Protein AF-A0A956R7W5-F1 (afdb_monomer)

Mean predicted aligned error: 13.99 Å

Solvent-accessible surface area (backbone atoms only — not comparable to full-atom values): 7399 Å² total; per-residue (Å²): 139,85,86,85,89,78,85,78,91,81,88,84,81,87,83,86,77,79,76,65,81,81,73,84,74,92,79,77,84,71,87,72,91,82,70,100,64,56,77,63,37,57,47,27,41,54,50,22,55,54,37,28,77,74,74,41,77,96,36,90,81,32,49,75,27,45,59,42,28,57,25,38,78,68,73,64,56,68,92,43,64,65,47,33,46,45,50,30,53,53,39,29,70,70,69,32,88,83,37,73,85,37,49,61,35,45,55,59,30,50,57,60,77,77,110

Radius of gyration: 22.81 Å; Cα contacts (8 Å, |Δi|>4): 78; chains: 1; bounding box: 60×49×51 Å

Sequence (115 aa):
MTVKLLGRVLSVFFVTAALGPMVGGCDLFEDDDDGGGSPFCMTAEQLDDACEAVHGEDVPTCDPFDAIDEACEAGSEKDDCASRAQLVTDCEAVFGAEASECNDARALSSVCAGG

Nearest PDB structures (foldseek):
  1z2g-assembly1_A  TM=6.117E-01  e=4.780E+00  Saccharomyces cerevisiae

Secondary structure (DSSP, 8-state):
----------------------------------S---HHHHHHHHHHHHHHHHH-TT-TTTHHHHHHHHHHHTT----SHHHHHHHHHHHHHHT-TT-STTHHHHHHHHGGG--

Foldseek 3Di:
DDDDDDDDDDDDDDDPPPPDPPDDCPPPPPPPPPDDFDLLLVLLVLLLVVLCVPPNPPDPLSVLSVVQNVCRVVVNHDLDLVNLVVLLVSSCVRQNNPDPSSPSSVVSNVVVVVD

pLDDT: mean 78.65, std 20.72, range [41.75, 97.38]

Structure (mmCIF, N/CA/C/O backbone):
data_AF-A0A956R7W5-F1
#
_entry.id   AF-A0A956R7W5-F1
#
loop_
_atom_site.group_PDB
_atom_site.id
_atom_site.type_symbol
_atom_site.label_atom_id
_atom_site.label_alt_id
_atom_site.label_comp_id
_atom_site.label_asym_id
_atom_site.label_entity_id
_atom_site.label_seq_id
_atom_site.pdbx_PDB_ins_code
_atom_site.Cartn_x
_atom_site.Cartn_y
_atom_site.Cartn_z
_atom_site.occupancy
_atom_site.B_iso_or_equiv
_atom_site.auth_seq_id
_atom_site.auth_comp_id
_atom_site.auth_asym_id
_atom_site.auth_atom_id
_atom_site.pdbx_PDB_model_num
ATOM 1 N N . MET A 1 1 ? -46.281 -29.773 31.316 1.00 41.75 1 MET A N 1
ATOM 2 C CA . MET A 1 1 ? -46.827 -30.064 29.975 1.00 41.75 1 MET A CA 1
ATOM 3 C C . MET A 1 1 ? -45.643 -30.196 29.035 1.00 41.75 1 MET A C 1
ATOM 5 O O . MET A 1 1 ? -44.955 -29.215 28.806 1.00 41.75 1 MET A O 1
ATOM 9 N N . THR A 1 2 ? -45.327 -31.417 28.619 1.00 42.25 2 THR A N 1
ATOM 10 C CA . THR A 1 2 ? -44.101 -31.768 27.888 1.00 42.25 2 THR A CA 1
ATOM 11 C C . THR A 1 2 ? -44.510 -32.195 26.487 1.00 42.25 2 THR A C 1
ATOM 13 O O . THR A 1 2 ? -45.101 -33.262 26.327 1.00 42.25 2 THR A O 1
ATOM 16 N N . VAL A 1 3 ? -44.248 -31.362 25.479 1.00 43.59 3 VAL A N 1
ATOM 17 C CA . VAL A 1 3 ? -44.540 -31.715 24.085 1.00 43.59 3 VAL A CA 1
ATOM 18 C C . VAL A 1 3 ? -43.273 -32.276 23.452 1.00 43.59 3 VAL A C 1
ATOM 20 O O . VAL A 1 3 ? -42.233 -31.627 23.395 1.00 43.59 3 VAL A O 1
ATOM 23 N N . LYS A 1 4 ? -43.383 -33.535 23.035 1.00 47.03 4 LYS A N 1
ATOM 24 C CA . LYS A 1 4 ? -42.344 -34.384 22.459 1.00 47.03 4 LYS A CA 1
ATOM 25 C C . LYS A 1 4 ? -42.640 -34.471 20.960 1.00 47.03 4 LYS A C 1
ATOM 27 O O . LYS A 1 4 ? -43.582 -35.153 20.576 1.00 47.03 4 LYS A O 1
ATOM 32 N N . LEU A 1 5 ? -41.882 -33.760 20.128 1.00 49.62 5 LEU A N 1
ATOM 33 C CA . LEU A 1 5 ? -41.991 -33.815 18.665 1.00 49.62 5 LEU A CA 1
ATOM 34 C C . LEU A 1 5 ? -40.681 -34.372 18.106 1.00 49.62 5 LEU A C 1
ATOM 36 O O . LEU A 1 5 ? -39.736 -33.644 17.826 1.00 49.62 5 LEU A O 1
ATOM 40 N N . LEU A 1 6 ? -40.627 -35.703 18.014 1.00 53.19 6 LEU A N 1
ATOM 41 C CA . LEU A 1 6 ? -39.626 -36.428 17.239 1.00 53.19 6 LEU A CA 1
ATOM 42 C C . LEU A 1 6 ? -40.232 -36.847 15.900 1.00 53.19 6 LEU A C 1
ATOM 44 O O . LEU A 1 6 ? -41.229 -37.563 15.878 1.00 53.19 6 LEU A O 1
ATOM 48 N N . GLY A 1 7 ? -39.507 -36.520 14.830 1.00 43.50 7 GLY A N 1
ATOM 49 C CA . GLY A 1 7 ? -39.543 -37.217 13.546 1.00 43.50 7 GLY A CA 1
ATOM 50 C C . GLY A 1 7 ? -40.690 -36.806 12.619 1.00 43.50 7 GLY A C 1
ATOM 51 O O . GLY A 1 7 ? -41.787 -36.502 13.053 1.00 43.50 7 GLY A O 1
ATOM 52 N N . ARG A 1 8 ? -40.528 -36.816 11.303 1.00 49.41 8 ARG A N 1
ATOM 53 C CA . ARG A 1 8 ? -39.395 -37.205 10.465 1.00 49.41 8 ARG A CA 1
ATOM 54 C C . ARG A 1 8 ? -39.773 -36.723 9.059 1.00 49.41 8 ARG A C 1
ATOM 56 O O . ARG A 1 8 ? -40.866 -37.031 8.609 1.00 49.41 8 ARG A O 1
ATOM 63 N N . VAL A 1 9 ? -38.880 -35.955 8.435 1.00 56.25 9 VAL A N 1
ATOM 64 C CA . VAL A 1 9 ? -38.479 -36.023 7.017 1.00 56.25 9 VAL A CA 1
ATOM 65 C C . VAL A 1 9 ? -39.580 -36.384 6.007 1.00 56.25 9 VAL A C 1
ATOM 67 O O . VAL A 1 9 ? -39.971 -37.543 5.948 1.00 56.25 9 VAL A O 1
ATOM 70 N N . LEU A 1 10 ? -39.928 -35.460 5.101 1.00 50.34 10 LEU A N 1
ATOM 71 C CA . LEU A 1 10 ? -39.847 -35.747 3.661 1.00 50.34 10 LEU A CA 1
ATOM 72 C C . LEU A 1 10 ? -39.927 -34.476 2.791 1.00 50.34 10 LEU A C 1
ATOM 74 O O . LEU A 1 10 ? -40.915 -33.753 2.804 1.00 50.34 10 LEU A O 1
ATOM 78 N N . SER A 1 11 ? -38.841 -34.271 2.045 1.00 54.53 11 SER A N 1
ATOM 79 C CA . SER A 1 11 ? -38.711 -33.726 0.690 1.00 54.53 11 SER A CA 1
ATOM 80 C C . SER A 1 11 ? -39.764 -32.756 0.149 1.00 54.53 11 SER A C 1
ATOM 82 O O . SER A 1 11 ? -40.834 -33.169 -0.295 1.00 54.53 11 SER A O 1
ATOM 84 N N . VAL A 1 12 ? -39.344 -31.502 -0.038 1.00 57.34 12 VAL A N 1
ATOM 85 C CA . VAL A 1 12 ? -39.816 -30.680 -1.158 1.00 57.34 12 VAL A CA 1
ATOM 86 C C . VAL A 1 12 ? -38.620 -30.309 -2.030 1.00 57.34 12 VAL A C 1
ATOM 88 O O . VAL A 1 12 ? -37.538 -29.980 -1.551 1.00 57.34 12 VAL A O 1
ATOM 91 N N . PHE A 1 13 ? -38.850 -30.491 -3.321 1.00 47.44 13 PHE A N 1
ATOM 92 C CA . PHE A 1 13 ? -37.933 -30.447 -4.440 1.00 47.44 13 PHE A CA 1
ATOM 93 C C . PHE A 1 13 ? -37.440 -29.027 -4.765 1.00 47.44 13 PHE A C 1
ATOM 95 O O . PHE A 1 13 ? -38.187 -28.065 -4.636 1.00 47.44 13 PHE A O 1
ATOM 102 N N . PHE A 1 14 ? -36.204 -28.973 -5.273 1.00 50.50 14 PHE A N 1
ATOM 103 C CA . PHE A 1 14 ? -35.705 -28.095 -6.341 1.00 50.50 14 PHE A CA 1
ATOM 104 C C . PHE A 1 14 ? -36.167 -26.629 -6.369 1.00 50.50 14 PHE A C 1
ATOM 106 O O . PHE A 1 14 ? -37.209 -26.317 -6.933 1.00 50.50 14 PHE A O 1
ATOM 113 N N . VAL A 1 15 ? -35.248 -25.727 -6.011 1.00 49.47 15 VAL A N 1
ATOM 114 C CA . VAL A 1 15 ? -34.885 -24.617 -6.906 1.00 49.47 15 VAL A CA 1
ATOM 115 C C . VAL A 1 15 ? -33.364 -24.496 -6.900 1.00 49.47 15 VAL A C 1
ATOM 117 O O . VAL A 1 15 ? -32.755 -23.965 -5.977 1.00 49.47 15 VAL A O 1
ATOM 120 N N . THR A 1 16 ? -32.742 -25.031 -7.944 1.00 58.31 16 THR A N 1
ATOM 121 C CA . THR A 1 16 ? -31.400 -24.651 -8.377 1.00 58.31 16 THR A CA 1
ATOM 122 C C . THR A 1 16 ? -31.433 -23.180 -8.785 1.00 58.31 16 THR A C 1
ATOM 124 O O . THR A 1 16 ? -31.714 -22.862 -9.938 1.00 58.31 16 THR A O 1
ATOM 127 N N . ALA A 1 17 ? -31.169 -22.276 -7.844 1.00 50.91 17 ALA A N 1
ATOM 128 C CA . ALA A 1 17 ? -30.741 -20.925 -8.170 1.00 50.91 17 ALA A CA 1
ATOM 129 C C . ALA A 1 17 ? -29.224 -20.971 -8.374 1.00 50.91 17 ALA A C 1
A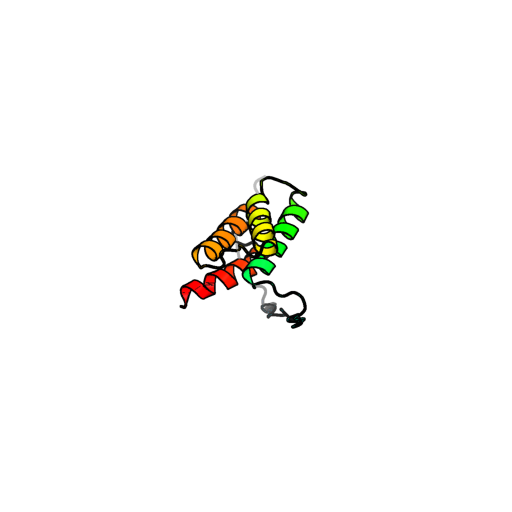TOM 131 O O . ALA A 1 17 ? -28.437 -20.720 -7.466 1.00 50.91 17 ALA A O 1
ATOM 132 N N . ALA A 1 18 ? -28.831 -21.374 -9.581 1.00 53.44 18 ALA A N 1
ATOM 133 C CA . ALA A 1 18 ? -27.518 -21.073 -10.118 1.00 53.44 18 ALA A CA 1
ATOM 134 C C . ALA A 1 18 ? -27.436 -19.552 -10.335 1.00 53.44 18 ALA A C 1
ATOM 136 O O . ALA A 1 18 ? -27.759 -19.046 -11.404 1.00 53.44 18 ALA A O 1
ATOM 137 N N . LEU A 1 19 ? -27.058 -18.832 -9.285 1.00 55.72 19 LEU A N 1
ATOM 138 C CA . LEU A 1 19 ? -26.318 -17.579 -9.393 1.00 55.72 19 LEU A CA 1
ATOM 139 C C . LEU A 1 19 ? -24.854 -18.038 -9.303 1.00 55.72 19 LEU A C 1
ATOM 141 O O . LEU A 1 19 ? -24.329 -18.247 -8.220 1.00 55.72 19 LEU A O 1
ATOM 145 N N . GLY A 1 20 ? -24.263 -18.560 -10.378 1.00 47.12 20 GLY A N 1
ATOM 146 C CA . GLY A 1 20 ? -23.693 -17.698 -11.401 1.00 47.12 20 GLY A CA 1
ATOM 147 C C . GLY A 1 20 ? -22.558 -16.904 -10.752 1.00 47.12 20 GLY A C 1
ATOM 148 O O . GLY A 1 20 ? -22.869 -15.880 -10.148 1.00 47.12 20 GLY A O 1
ATOM 149 N N . PRO A 1 21 ? -21.288 -17.366 -10.790 1.00 50.00 21 PRO A N 1
ATOM 150 C CA . PRO A 1 21 ? -20.183 -16.506 -10.397 1.00 50.00 21 PRO A CA 1
ATOM 151 C C . PRO A 1 21 ? -20.275 -15.268 -11.284 1.00 50.00 21 PRO A C 1
ATOM 153 O O . PRO A 1 21 ? -20.282 -15.388 -12.510 1.00 50.00 21 PRO A O 1
ATOM 156 N N . MET A 1 22 ? -20.449 -14.103 -10.664 1.00 48.78 22 MET A N 1
ATOM 157 C CA . MET A 1 22 ? -20.320 -12.823 -11.343 1.00 48.78 22 MET A CA 1
ATOM 158 C C . MET A 1 22 ? -18.875 -12.761 -11.842 1.00 48.78 22 MET A C 1
ATOM 160 O O . MET A 1 22 ? -17.955 -12.439 -11.099 1.00 48.78 22 MET A O 1
ATOM 164 N N . VAL A 1 23 ? -18.692 -13.189 -13.090 1.00 51.88 23 VAL A N 1
ATOM 165 C CA . VAL A 1 23 ? -17.540 -12.889 -13.933 1.00 51.88 23 VAL A CA 1
ATOM 166 C C . VAL A 1 23 ? -17.425 -11.366 -13.899 1.00 51.88 23 VAL A C 1
ATOM 168 O O . VAL A 1 23 ? -18.393 -10.667 -14.180 1.00 51.88 23 VAL A O 1
ATOM 171 N N . GLY A 1 24 ? -16.339 -10.842 -13.342 1.00 53.47 24 GLY A N 1
ATOM 172 C CA . GLY A 1 24 ? -15.226 -10.455 -14.198 1.00 53.47 24 GLY A CA 1
ATOM 173 C C . GLY A 1 24 ? -15.669 -9.302 -15.090 1.00 53.47 24 GLY A C 1
ATOM 174 O O . GLY A 1 24 ? -15.979 -9.505 -16.258 1.00 53.47 24 GLY A O 1
ATOM 175 N N . GLY A 1 25 ? -15.753 -8.123 -14.485 1.00 45.81 25 GLY A N 1
ATOM 176 C CA . GLY A 1 25 ? -16.026 -6.854 -15.145 1.00 45.81 25 GLY A CA 1
ATOM 177 C C . GLY A 1 25 ? -15.085 -5.793 -14.592 1.00 45.81 25 GLY A C 1
ATOM 178 O O . GLY A 1 25 ? -15.536 -4.732 -14.183 1.00 45.81 25 GLY A O 1
ATOM 179 N N . CYS A 1 26 ? -13.793 -6.125 -14.516 1.00 53.31 26 CYS A N 1
ATOM 180 C CA . CYS A 1 26 ? -12.719 -5.140 -14.491 1.00 53.31 26 CYS A CA 1
ATOM 181 C C . CYS A 1 26 ? -12.686 -4.511 -15.893 1.00 53.31 26 CYS A C 1
ATOM 183 O O . CYS A 1 26 ? -11.886 -4.899 -16.737 1.00 53.31 26 CYS A O 1
ATOM 185 N N . ASP A 1 27 ? -13.663 -3.657 -16.180 1.00 54.47 27 ASP A N 1
ATOM 186 C CA . ASP A 1 27 ? -13.757 -2.890 -17.418 1.00 54.47 27 ASP A CA 1
ATOM 187 C C . ASP A 1 27 ? -13.588 -1.424 -17.029 1.00 54.47 27 ASP A C 1
ATOM 189 O O . ASP A 1 27 ? -14.554 -0.724 -16.741 1.00 54.47 27 ASP A O 1
ATOM 193 N N . LEU A 1 28 ? -12.317 -1.057 -16.859 1.00 46.09 28 LEU A N 1
ATOM 194 C CA . LEU A 1 28 ? -11.740 0.278 -17.020 1.00 46.09 28 LEU A CA 1
ATOM 195 C C . LEU A 1 28 ? -10.210 0.126 -16.937 1.00 46.09 28 LEU A C 1
ATOM 197 O O . LEU A 1 28 ? -9.549 0.648 -16.050 1.00 46.09 28 LEU A O 1
ATOM 201 N N . PHE A 1 29 ? -9.637 -0.637 -17.875 1.00 51.59 29 PHE A N 1
ATOM 202 C CA . PHE A 1 29 ? -8.302 -0.291 -18.366 1.00 51.59 29 PHE A CA 1
ATOM 203 C C . PHE A 1 29 ? -8.526 0.806 -19.405 1.00 51.59 29 PHE A C 1
ATOM 205 O O . PHE A 1 29 ? -8.571 0.551 -20.607 1.00 51.59 29 PHE A O 1
ATOM 212 N N . GLU A 1 30 ? -8.804 2.011 -18.917 1.00 45.09 30 GLU A N 1
ATOM 213 C CA . GLU A 1 30 ? -8.574 3.206 -19.711 1.00 45.09 30 GLU A CA 1
ATOM 214 C C . GLU A 1 30 ? -7.060 3.422 -19.616 1.00 45.09 30 GLU A C 1
ATOM 216 O O . GLU A 1 30 ? -6.542 3.844 -18.584 1.00 45.09 30 GLU A O 1
ATOM 221 N N . ASP A 1 31 ? -6.339 2.967 -20.646 1.00 49.66 31 ASP A N 1
ATOM 222 C CA . ASP A 1 31 ? -4.954 3.353 -20.926 1.00 49.66 31 ASP A CA 1
ATOM 223 C C . ASP A 1 31 ? -4.924 4.878 -21.182 1.00 49.66 31 ASP A C 1
ATOM 225 O O . ASP A 1 31 ? -4.796 5.329 -22.321 1.00 49.66 31 ASP A O 1
ATOM 229 N N . ASP A 1 32 ? -5.090 5.678 -20.128 1.00 43.00 32 ASP A N 1
ATOM 230 C CA . ASP A 1 32 ? -4.733 7.098 -20.099 1.00 43.00 32 ASP A CA 1
ATOM 231 C C . ASP A 1 32 ? -3.314 7.198 -19.518 1.00 43.00 32 ASP A C 1
ATOM 233 O O . ASP A 1 32 ? -3.070 7.439 -18.335 1.00 43.00 32 ASP A O 1
ATOM 237 N N . ASP A 1 33 ? -2.353 6.923 -20.400 1.00 57.25 33 ASP A N 1
ATOM 238 C CA . ASP A 1 33 ? -0.936 7.251 -20.254 1.00 57.25 33 ASP A CA 1
ATOM 239 C C . ASP A 1 33 ? -0.796 8.786 -20.247 1.00 57.25 33 ASP A C 1
ATOM 241 O O . ASP A 1 33 ? -0.543 9.394 -21.280 1.00 57.25 33 ASP A O 1
ATOM 245 N N . ASP A 1 34 ? -1.030 9.426 -19.095 1.00 46.31 34 ASP A N 1
ATOM 246 C CA . ASP A 1 34 ? -0.746 10.859 -18.878 1.00 46.31 34 ASP A CA 1
ATOM 247 C C . ASP A 1 34 ? -0.375 11.182 -17.404 1.00 46.31 34 ASP A C 1
ATOM 249 O O . ASP A 1 34 ? -0.591 12.283 -16.894 1.00 46.31 34 ASP A O 1
ATOM 253 N N . GLY A 1 35 ? 0.264 10.227 -16.715 1.00 45.81 35 GLY A N 1
ATOM 254 C CA . GLY A 1 35 ? 0.880 10.406 -15.393 1.00 45.81 35 GLY A CA 1
ATOM 255 C C . GLY A 1 35 ? 1.856 9.269 -15.087 1.00 45.81 35 GLY A C 1
ATOM 256 O O . GLY A 1 35 ? 1.467 8.256 -14.525 1.00 45.81 35 GLY A O 1
ATOM 257 N N . GLY A 1 36 ? 3.111 9.389 -15.533 1.00 48.72 36 GLY A N 1
ATOM 258 C CA . GLY A 1 36 ? 4.114 8.311 -15.558 1.00 48.72 36 GLY A CA 1
ATOM 259 C C . GLY A 1 36 ? 4.606 7.799 -14.196 1.00 48.72 36 GLY A C 1
ATOM 260 O O . GLY A 1 36 ? 5.783 7.965 -13.881 1.00 48.72 36 GLY A O 1
ATOM 261 N N . GLY A 1 37 ? 3.733 7.159 -13.417 1.00 66.56 37 GLY A N 1
ATOM 262 C CA . GLY A 1 37 ? 4.063 6.414 -12.200 1.00 66.56 37 GLY A CA 1
ATOM 263 C C . GLY A 1 37 ? 4.208 4.912 -12.462 1.00 66.56 37 GLY A C 1
ATOM 264 O O . GLY A 1 37 ? 3.574 4.356 -13.359 1.00 66.56 37 GLY A O 1
ATOM 265 N N . SER A 1 38 ? 5.061 4.226 -11.694 1.00 88.00 38 SER A N 1
ATOM 266 C CA . SER A 1 38 ? 5.132 2.759 -11.750 1.00 88.00 38 SER A CA 1
ATOM 267 C C . SER A 1 38 ? 3.819 2.136 -11.232 1.00 88.00 38 SER A C 1
ATOM 269 O O . SER A 1 38 ? 3.174 2.7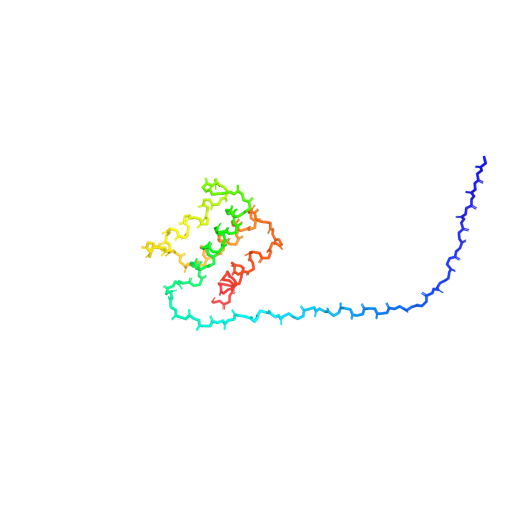26 -10.362 1.00 88.00 38 SER A O 1
ATOM 271 N N . PRO A 1 39 ? 3.422 0.926 -11.679 1.00 90.69 39 PRO A N 1
ATOM 272 C CA . PRO A 1 39 ? 2.238 0.241 -11.144 1.00 90.69 39 PRO A CA 1
ATOM 273 C C . PRO A 1 39 ? 2.277 0.059 -9.620 1.00 90.69 39 PRO A C 1
ATOM 275 O O . PRO A 1 39 ? 1.238 0.024 -8.965 1.00 90.69 39 PRO A O 1
ATOM 278 N N . PHE A 1 40 ? 3.485 -0.048 -9.057 1.00 91.50 40 PHE A N 1
ATOM 279 C CA . PHE A 1 40 ? 3.716 -0.082 -7.618 1.00 91.50 40 PHE A CA 1
ATOM 280 C C . PHE A 1 40 ? 3.314 1.231 -6.945 1.00 91.50 40 PHE A C 1
ATOM 282 O O . PHE A 1 40 ? 2.568 1.191 -5.972 1.00 91.50 40 PHE A O 1
ATOM 289 N N . CYS A 1 41 ? 3.733 2.367 -7.502 1.00 93.56 41 CYS A N 1
ATOM 290 C CA . CYS A 1 41 ? 3.385 3.688 -6.988 1.00 93.56 41 CYS A CA 1
ATOM 291 C C . CYS A 1 41 ? 1.886 3.959 -7.039 1.00 93.56 41 CYS A C 1
ATOM 293 O O . CYS A 1 41 ? 1.301 4.294 -6.021 1.00 93.56 41 CYS A O 1
ATOM 295 N N . MET A 1 42 ? 1.246 3.681 -8.177 1.00 93.31 42 MET A N 1
ATOM 296 C CA . MET A 1 42 ? -0.206 3.847 -8.312 1.00 93.31 42 MET A CA 1
ATOM 297 C C . MET A 1 42 ? -0.990 2.997 -7.304 1.00 93.31 42 MET A C 1
ATOM 299 O O . MET A 1 42 ? -2.041 3.405 -6.827 1.00 93.31 42 MET A O 1
ATOM 303 N N . THR A 1 43 ? -0.498 1.796 -6.988 1.00 94.69 43 THR A N 1
ATOM 304 C CA . THR A 1 43 ? -1.150 0.931 -5.994 1.00 94.69 43 THR A CA 1
ATOM 305 C C . THR A 1 43 ? -0.924 1.441 -4.573 1.00 94.69 43 THR A C 1
ATOM 307 O O . THR A 1 43 ? -1.811 1.306 -3.739 1.00 94.69 43 THR A O 1
ATOM 310 N N . ALA A 1 44 ? 0.253 1.996 -4.279 1.00 93.88 44 ALA A N 1
ATOM 311 C CA . ALA A 1 44 ? 0.548 2.567 -2.971 1.00 93.88 44 ALA A CA 1
ATOM 312 C C . ALA A 1 44 ? -0.298 3.818 -2.694 1.00 93.88 44 ALA A C 1
ATOM 314 O O . ALA A 1 44 ? -0.946 3.851 -1.655 1.00 93.88 44 ALA A O 1
ATOM 315 N N . GLU A 1 45 ? -0.378 4.746 -3.653 1.00 95.12 45 GLU A N 1
ATOM 316 C CA . GLU A 1 45 ? -1.245 5.938 -3.613 1.00 95.12 45 GLU A CA 1
ATOM 317 C C . GLU A 1 45 ? -2.707 5.546 -3.339 1.00 95.12 45 GLU A C 1
ATOM 319 O O . GLU A 1 45 ? -3.330 6.008 -2.390 1.00 95.12 45 GLU A O 1
ATOM 324 N N . GLN A 1 46 ? -3.243 4.579 -4.095 1.00 95.44 46 GLN A N 1
ATOM 325 C CA . GLN A 1 46 ? -4.617 4.101 -3.896 1.00 95.44 46 GLN A CA 1
ATOM 326 C C . GLN A 1 46 ? -4.856 3.475 -2.516 1.00 95.44 46 GLN A C 1
ATOM 328 O O . GLN A 1 46 ? -5.961 3.571 -1.977 1.00 95.44 46 GLN A O 1
ATOM 333 N N . LEU A 1 47 ? -3.861 2.777 -1.962 1.00 95.88 47 LEU A N 1
ATOM 334 C CA . LEU A 1 47 ? -3.960 2.182 -0.630 1.00 95.88 47 LEU A CA 1
ATOM 335 C C . LEU A 1 47 ? -3.865 3.231 0.474 1.00 95.88 47 LEU A C 1
ATOM 337 O O . LEU A 1 47 ? -4.532 3.063 1.498 1.00 95.88 47 LEU A O 1
ATOM 341 N N . ASP A 1 48 ? -3.081 4.284 0.259 1.00 95.25 48 ASP A N 1
ATOM 342 C CA . ASP A 1 48 ? -3.004 5.424 1.161 1.00 95.25 48 ASP A CA 1
ATOM 343 C C . ASP A 1 48 ? -4.342 6.167 1.208 1.00 95.25 48 ASP A C 1
ATOM 345 O O . ASP A 1 48 ? -5.005 6.164 2.248 1.00 95.25 48 ASP A O 1
ATOM 349 N N . ASP A 1 49 ? -4.847 6.600 0.049 1.00 95.31 49 ASP A N 1
ATOM 350 C CA . ASP A 1 49 ? -6.169 7.222 -0.109 1.00 95.31 49 ASP A CA 1
ATOM 351 C C . ASP A 1 49 ? -7.285 6.387 0.544 1.00 95.31 49 ASP A C 1
ATOM 353 O O . ASP A 1 49 ? -8.162 6.894 1.257 1.00 95.31 49 ASP A O 1
ATOM 357 N N . ALA A 1 50 ? -7.280 5.070 0.307 1.00 95.81 50 ALA A N 1
ATOM 358 C CA . ALA A 1 50 ? -8.264 4.163 0.891 1.00 95.81 50 ALA A CA 1
ATOM 359 C C . ALA A 1 50 ? -8.130 4.070 2.418 1.00 95.81 50 ALA A C 1
ATOM 361 O O . ALA A 1 50 ? -9.138 3.941 3.122 1.00 95.81 50 ALA A O 1
ATOM 362 N N . CYS A 1 51 ? -6.905 4.119 2.940 1.00 96.94 51 CYS A N 1
ATOM 363 C CA . CYS A 1 51 ? -6.640 4.059 4.368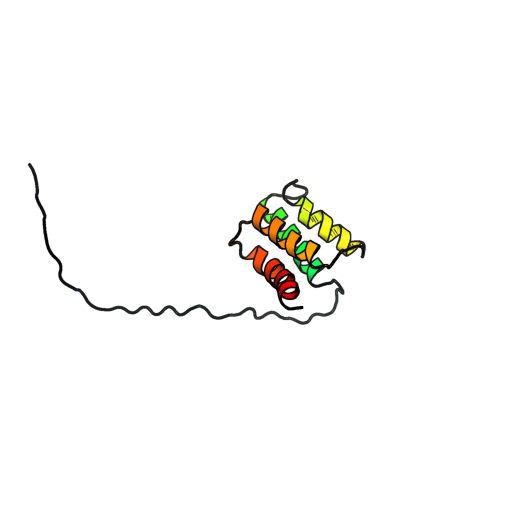 1.00 96.94 51 CYS A CA 1
ATOM 364 C C . CYS A 1 51 ? -7.118 5.343 5.048 1.00 96.94 51 CYS A C 1
ATOM 366 O O . CYS A 1 51 ? -7.875 5.275 6.025 1.00 96.94 51 CYS A O 1
ATOM 368 N N . GLU A 1 52 ? -6.775 6.502 4.491 1.00 95.75 52 GLU A N 1
ATOM 369 C CA . GLU A 1 52 ? -7.189 7.806 5.002 1.00 95.75 52 GLU A CA 1
ATOM 370 C C . GLU A 1 52 ? -8.708 7.994 4.941 1.00 95.75 52 GLU A C 1
ATOM 372 O O . GLU A 1 52 ? -9.324 8.486 5.891 1.00 95.75 52 GLU A O 1
ATOM 377 N N . ALA A 1 53 ? -9.361 7.504 3.883 1.00 95.44 53 ALA A N 1
ATOM 378 C CA . ALA A 1 53 ? -10.818 7.534 3.772 1.00 95.44 53 ALA A CA 1
ATOM 379 C C . ALA A 1 53 ? -11.528 6.765 4.907 1.00 95.44 53 ALA A C 1
ATOM 381 O O . ALA A 1 53 ? -12.658 7.105 5.281 1.00 95.44 53 ALA A O 1
ATOM 382 N N . VAL A 1 54 ? -10.888 5.728 5.461 1.00 94.69 54 VAL A N 1
ATOM 383 C CA . VAL A 1 54 ? -11.441 4.890 6.538 1.00 94.69 54 VAL A CA 1
ATOM 384 C C . VAL A 1 54 ? -11.030 5.389 7.923 1.00 94.69 54 VAL A C 1
ATOM 386 O O . VAL A 1 54 ? -11.854 5.397 8.845 1.00 94.69 54 VAL A O 1
ATOM 389 N N . HIS A 1 55 ? -9.766 5.774 8.089 1.00 93.81 55 HIS A N 1
ATOM 390 C CA . HIS A 1 55 ? -9.158 6.045 9.390 1.00 93.81 55 HIS A CA 1
ATOM 391 C C . HIS A 1 55 ? -8.970 7.542 9.691 1.00 93.81 55 HIS A C 1
ATOM 393 O O . HIS A 1 55 ? -8.889 7.903 10.870 1.00 93.81 55 HIS A O 1
ATOM 399 N N . GLY A 1 56 ? -9.005 8.398 8.667 1.00 92.94 56 GLY A N 1
ATOM 400 C CA . GLY A 1 56 ? -8.684 9.828 8.710 1.00 92.94 56 GLY A CA 1
ATOM 401 C C . GLY A 1 56 ? -7.276 10.125 8.180 1.00 92.94 56 GLY A C 1
ATOM 402 O O . GLY A 1 56 ? -6.432 9.236 8.179 1.00 92.94 56 GLY A O 1
ATOM 403 N N . GLU A 1 57 ? -7.048 11.374 7.768 1.00 92.56 57 GLU A N 1
ATOM 404 C CA . GLU A 1 57 ? -5.747 11.880 7.290 1.00 92.56 57 GLU A CA 1
ATOM 405 C C . GLU A 1 57 ? -4.673 11.832 8.396 1.00 92.56 57 GLU A C 1
ATOM 407 O O . GLU A 1 57 ? -4.992 12.003 9.585 1.00 92.56 57 GLU A O 1
ATOM 412 N N . ASP A 1 58 ? -3.406 11.645 8.005 1.00 89.06 58 ASP A N 1
ATOM 413 C CA . ASP A 1 58 ? -2.218 11.704 8.883 1.00 89.06 58 ASP A CA 1
ATOM 414 C C . ASP A 1 58 ? -2.263 10.740 10.097 1.00 89.06 58 ASP A C 1
ATOM 416 O O . ASP A 1 58 ? -1.788 11.049 11.204 1.00 89.06 58 ASP A O 1
ATOM 420 N N . VAL A 1 59 ? -2.893 9.570 9.951 1.00 93.75 59 VAL A N 1
ATOM 421 C CA . VAL A 1 59 ? -3.000 8.588 11.042 1.00 93.75 59 VAL A CA 1
ATOM 422 C C . VAL A 1 59 ? -1.888 7.536 10.984 1.00 93.75 59 VAL A C 1
ATOM 424 O O . VAL A 1 59 ? -1.672 6.947 9.930 1.00 93.75 59 VAL A O 1
ATOM 427 N N . PRO A 1 60 ? -1.317 7.116 12.138 1.00 95.88 60 PRO A N 1
ATOM 428 C CA . PRO A 1 60 ? -0.224 6.130 12.194 1.00 95.88 60 PRO A CA 1
ATOM 429 C C . PRO A 1 60 ? -0.492 4.759 11.556 1.00 95.88 60 PRO A C 1
ATOM 431 O O . PRO 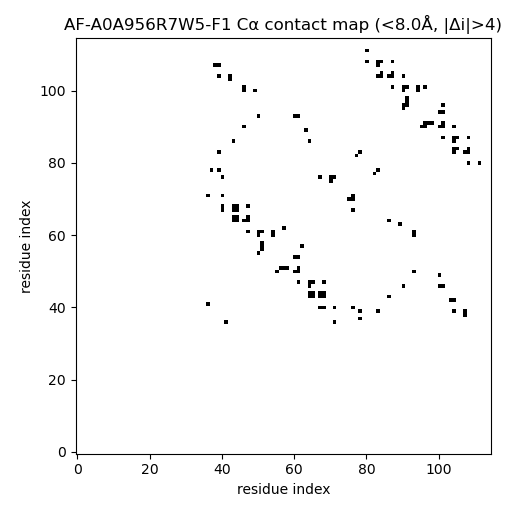A 1 60 ? 0.385 3.902 11.510 1.00 95.88 60 PRO A O 1
ATOM 434 N N . THR A 1 61 ? -1.748 4.484 11.202 1.00 94.44 61 THR A N 1
ATOM 435 C CA . THR A 1 61 ? -2.148 3.242 10.530 1.00 94.44 61 THR A CA 1
ATOM 436 C C . THR A 1 61 ? -1.863 3.304 9.028 1.00 94.44 61 THR A C 1
ATOM 438 O O . THR A 1 61 ? -1.605 2.256 8.445 1.00 94.44 61 THR A O 1
ATOM 441 N N . CYS A 1 62 ? -1.875 4.503 8.437 1.00 95.81 62 CYS A N 1
ATOM 442 C CA . CYS A 1 62 ? -1.653 4.741 7.012 1.00 95.81 62 CYS A CA 1
ATOM 443 C C . CYS A 1 62 ? -0.195 5.107 6.687 1.00 95.81 62 CYS A C 1
ATOM 445 O O . CYS A 1 62 ? 0.200 4.919 5.546 1.00 95.81 62 CYS A O 1
ATOM 447 N N . ASP A 1 63 ? 0.634 5.458 7.691 1.00 95.69 63 ASP A N 1
ATOM 448 C CA . ASP A 1 63 ? 2.079 5.742 7.541 1.00 95.69 63 ASP A CA 1
ATOM 449 C C . ASP A 1 63 ? 2.838 4.808 6.568 1.00 95.69 63 ASP A C 1
ATOM 451 O O . ASP A 1 63 ? 3.736 5.283 5.871 1.00 95.69 63 ASP A O 1
ATOM 455 N N . PRO A 1 64 ? 2.581 3.479 6.510 1.00 95.06 64 PRO A N 1
ATOM 456 C CA . PRO A 1 64 ? 3.288 2.619 5.564 1.00 95.06 64 PRO A CA 1
ATOM 457 C C . PRO A 1 64 ? 2.976 2.918 4.093 1.00 95.06 64 PRO A C 1
ATOM 459 O O . PRO A 1 64 ? 3.850 2.698 3.258 1.00 95.06 64 PRO A O 1
ATOM 462 N N . PHE A 1 65 ? 1.758 3.362 3.772 1.00 95.06 65 PHE A N 1
ATOM 463 C CA . PHE A 1 65 ? 1.344 3.682 2.404 1.00 95.06 65 PHE A CA 1
ATOM 464 C C . PHE A 1 65 ? 1.769 5.100 2.030 1.00 95.06 65 PHE A C 1
ATOM 466 O O . PHE A 1 65 ? 2.466 5.235 1.028 1.00 95.06 65 PHE A O 1
ATOM 473 N N . ASP A 1 66 ? 1.504 6.084 2.894 1.00 94.38 66 ASP A N 1
ATOM 474 C CA . ASP A 1 66 ? 2.002 7.467 2.798 1.00 94.38 66 ASP A CA 1
ATOM 475 C C . ASP A 1 66 ? 3.516 7.510 2.521 1.00 94.38 66 ASP A C 1
ATOM 477 O O . ASP A 1 66 ? 3.980 8.067 1.530 1.00 94.38 66 ASP A O 1
ATOM 481 N N . ALA A 1 67 ? 4.319 6.775 3.300 1.00 94.44 67 ALA A N 1
ATOM 482 C CA . ALA A 1 67 ? 5.767 6.740 3.093 1.00 94.44 67 ALA A CA 1
ATOM 483 C C . ALA A 1 67 ? 6.194 6.158 1.729 1.00 94.44 67 ALA A C 1
ATOM 485 O O . ALA A 1 67 ? 7.301 6.439 1.255 1.00 94.44 67 ALA A O 1
ATOM 486 N N . ILE A 1 68 ? 5.378 5.289 1.123 1.00 93.06 68 ILE A N 1
ATOM 487 C CA . ILE A 1 68 ? 5.643 4.744 -0.213 1.00 93.06 68 ILE A CA 1
ATOM 488 C C . ILE A 1 68 ? 5.185 5.734 -1.282 1.00 93.06 68 ILE A C 1
ATOM 490 O O . ILE A 1 68 ? 5.921 5.921 -2.253 1.00 93.06 68 ILE A O 1
ATOM 494 N N . ASP A 1 69 ? 4.027 6.362 -1.099 1.00 90.44 69 ASP A N 1
ATOM 495 C CA . ASP A 1 69 ? 3.509 7.383 -2.002 1.00 90.44 69 ASP A CA 1
ATOM 496 C C . ASP A 1 69 ? 4.458 8.590 -2.085 1.00 90.44 69 ASP A C 1
ATOM 498 O O . ASP A 1 69 ? 4.983 8.899 -3.158 1.00 90.44 69 ASP A O 1
ATOM 502 N N . GLU A 1 70 ? 4.876 9.144 -0.942 1.00 91.19 70 GLU A N 1
ATOM 503 C CA . GLU A 1 70 ? 5.892 10.203 -0.890 1.00 91.19 70 GLU A CA 1
ATOM 504 C C . GLU A 1 70 ? 7.206 9.777 -1.576 1.00 91.19 70 GLU A C 1
ATOM 506 O O . GLU A 1 70 ? 7.870 10.561 -2.268 1.00 91.19 70 GLU A O 1
ATOM 511 N N . ALA A 1 71 ? 7.619 8.514 -1.402 1.00 92.31 71 ALA A N 1
ATOM 512 C CA . ALA A 1 71 ? 8.822 7.997 -2.048 1.00 92.31 71 ALA A CA 1
ATOM 513 C C . ALA A 1 71 ? 8.672 7.927 -3.574 1.00 92.31 71 ALA A C 1
ATOM 515 O O . ALA A 1 71 ? 9.660 8.164 -4.281 1.00 92.31 71 ALA A O 1
ATOM 516 N N . CYS A 1 72 ? 7.469 7.622 -4.060 1.00 91.38 72 CYS A N 1
ATOM 517 C CA . CYS A 1 72 ? 7.092 7.593 -5.466 1.00 91.38 72 CYS A CA 1
ATOM 518 C C . CYS A 1 72 ? 7.046 8.992 -6.084 1.00 91.38 72 CYS A C 1
ATOM 520 O O . CYS A 1 72 ? 7.655 9.202 -7.137 1.00 91.38 72 CYS A O 1
ATOM 522 N N . GLU A 1 73 ? 6.448 9.975 -5.410 1.00 88.62 73 GLU A N 1
ATOM 523 C CA . GLU A 1 73 ? 6.486 11.377 -5.844 1.00 88.62 73 GLU A CA 1
ATOM 524 C C . GLU A 1 73 ? 7.923 11.919 -5.922 1.00 88.62 73 GLU A C 1
ATOM 526 O O . GLU A 1 73 ? 8.283 12.694 -6.816 1.00 88.62 73 GLU A O 1
ATOM 531 N N . ALA A 1 74 ? 8.784 11.469 -5.006 1.00 89.94 74 ALA A N 1
ATOM 532 C CA . ALA A 1 74 ? 10.199 11.814 -4.991 1.00 89.94 74 ALA A CA 1
ATOM 533 C C . ALA A 1 74 ? 11.045 11.062 -6.044 1.00 89.94 74 ALA A C 1
ATOM 535 O O . ALA A 1 74 ? 12.234 11.372 -6.192 1.00 89.94 74 ALA A O 1
ATOM 536 N N . GLY A 1 75 ? 10.483 10.078 -6.761 1.00 87.81 75 GLY A N 1
ATOM 537 C CA . GLY A 1 75 ? 11.212 9.211 -7.699 1.00 87.81 75 GLY A CA 1
ATOM 538 C C . GLY A 1 75 ? 12.306 8.376 -7.022 1.00 87.81 75 GLY A C 1
ATOM 539 O O . GLY A 1 75 ? 13.392 8.168 -7.576 1.00 87.81 75 GLY A O 1
ATOM 540 N N . SER A 1 76 ? 12.069 8.008 -5.765 1.00 87.56 76 SER A N 1
ATOM 541 C CA . SER A 1 76 ? 12.992 7.279 -4.890 1.00 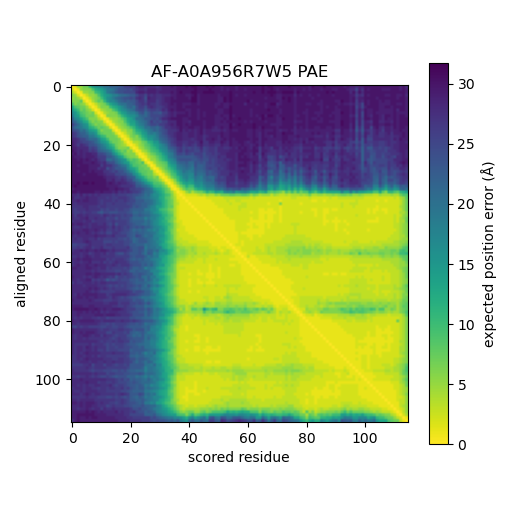87.56 76 SER A CA 1
ATOM 542 C C . SER A 1 76 ? 12.442 5.921 -4.449 1.00 87.56 76 SER A C 1
ATOM 544 O O . SER A 1 76 ? 13.000 5.275 -3.552 1.00 87.56 76 SER A O 1
ATOM 546 N N . GLU A 1 77 ? 11.363 5.482 -5.093 1.00 87.12 77 GLU A N 1
ATOM 547 C CA . GLU A 1 77 ? 10.673 4.243 -4.808 1.00 87.12 77 GLU A CA 1
ATOM 548 C C . GLU A 1 77 ? 11.588 3.032 -4.999 1.00 87.12 77 GLU A C 1
ATOM 550 O O . GLU A 1 77 ? 12.474 2.979 -5.860 1.00 87.12 77 GLU A O 1
ATOM 555 N N . LYS A 1 78 ? 11.358 2.008 -4.179 1.00 87.00 78 LYS A N 1
ATOM 556 C CA . LYS A 1 78 ? 11.983 0.700 -4.363 1.00 87.00 78 LYS A CA 1
ATOM 557 C C . LYS A 1 78 ? 10.942 -0.272 -4.869 1.00 87.00 78 LYS A C 1
ATOM 559 O O . LYS A 1 78 ? 10.379 -1.024 -4.082 1.00 87.00 78 LYS A O 1
ATOM 564 N N . ASP A 1 79 ? 10.715 -0.278 -6.175 1.00 89.94 79 ASP A N 1
ATOM 565 C CA . ASP A 1 79 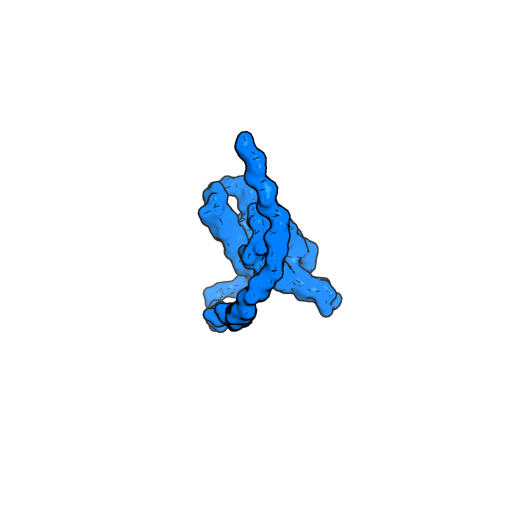? 9.855 -1.272 -6.813 1.00 89.94 79 ASP A CA 1
ATOM 566 C C . ASP A 1 79 ? 10.601 -2.607 -7.012 1.00 89.94 79 ASP A C 1
ATOM 568 O O . ASP A 1 79 ? 10.993 -2.993 -8.116 1.00 89.94 79 ASP A O 1
ATOM 572 N N . ASP A 1 80 ? 10.850 -3.307 -5.906 1.00 92.56 80 ASP A N 1
ATOM 573 C CA . ASP A 1 80 ? 11.413 -4.653 -5.893 1.00 92.56 80 ASP A CA 1
ATOM 574 C C . ASP A 1 80 ? 10.478 -5.652 -5.199 1.00 92.56 80 ASP A C 1
ATOM 576 O O . ASP A 1 80 ? 9.481 -5.302 -4.567 1.00 92.56 80 ASP A O 1
ATOM 580 N N . CYS A 1 81 ? 10.786 -6.939 -5.334 1.00 92.62 81 CYS A N 1
ATOM 581 C CA . CYS A 1 81 ? 9.920 -7.999 -4.833 1.00 92.62 81 CYS A CA 1
ATOM 582 C C . CYS A 1 81 ? 9.729 -8.000 -3.316 1.00 92.62 81 CYS A C 1
ATOM 584 O O . CYS A 1 81 ? 8.678 -8.443 -2.850 1.00 92.62 81 CYS A O 1
ATOM 586 N N . ALA A 1 82 ? 10.708 -7.517 -2.547 1.00 94.31 82 ALA A N 1
ATOM 587 C CA . ALA A 1 82 ? 10.543 -7.386 -1.108 1.00 94.31 82 ALA A CA 1
ATOM 588 C C . ALA A 1 82 ? 9.550 -6.263 -0.792 1.00 94.31 82 ALA A C 1
ATOM 590 O O . ALA A 1 82 ? 8.628 -6.489 -0.013 1.00 94.31 82 ALA A O 1
ATOM 591 N N . SER A 1 83 ? 9.670 -5.109 -1.452 1.00 94.00 83 SER A N 1
ATOM 592 C CA . SER A 1 83 ? 8.736 -3.989 -1.280 1.00 94.00 83 SER A CA 1
ATOM 593 C C . SER A 1 83 ? 7.311 -4.337 -1.712 1.00 94.00 83 SER A C 1
ATOM 595 O O . SER A 1 83 ? 6.364 -4.040 -0.993 1.00 94.00 83 SER A O 1
ATOM 597 N N . ARG A 1 84 ? 7.133 -5.051 -2.831 1.00 94.38 84 ARG A N 1
ATOM 598 C CA . ARG A 1 84 ? 5.804 -5.522 -3.271 1.00 94.38 84 ARG A CA 1
ATOM 599 C C . ARG A 1 84 ? 5.168 -6.501 -2.283 1.00 94.38 84 ARG A C 1
ATOM 601 O O . ARG A 1 84 ? 3.966 -6.453 -2.051 1.00 94.38 84 ARG A O 1
ATOM 608 N N . ALA A 1 85 ? 5.953 -7.412 -1.704 1.00 94.94 85 ALA A N 1
ATOM 609 C CA . ALA A 1 85 ? 5.462 -8.326 -0.670 1.00 94.94 85 ALA A CA 1
ATOM 610 C C . ALA A 1 85 ? 5.140 -7.596 0.645 1.00 94.94 85 ALA A C 1
ATOM 612 O O . ALA A 1 85 ? 4.182 -7.955 1.335 1.00 94.94 85 ALA A O 1
ATOM 613 N N . GLN A 1 86 ? 5.921 -6.566 0.973 1.00 95.88 86 GLN A N 1
ATOM 614 C CA . GLN A 1 86 ? 5.679 -5.712 2.128 1.00 95.88 86 GLN A CA 1
ATOM 615 C C . GLN A 1 86 ? 4.373 -4.924 1.963 1.00 95.88 86 GLN A C 1
ATOM 617 O O . GLN A 1 86 ? 3.542 -4.981 2.860 1.00 95.88 86 GLN A O 1
ATOM 622 N N . LEU A 1 87 ? 4.116 -4.349 0.782 1.00 95.12 87 LEU A N 1
ATOM 623 C CA . LEU A 1 87 ? 2.865 -3.645 0.473 1.00 95.12 87 LEU A CA 1
ATOM 624 C C . LEU A 1 87 ? 1.622 -4.527 0.694 1.00 95.12 87 LEU A C 1
ATOM 626 O O . LEU A 1 87 ? 0.636 -4.080 1.272 1.00 95.12 87 LEU A O 1
ATOM 630 N N . VAL A 1 88 ? 1.679 -5.808 0.302 1.00 96.44 88 VAL A N 1
ATOM 631 C CA . VAL A 1 88 ? 0.606 -6.777 0.606 1.00 96.44 88 VAL A CA 1
ATOM 632 C C . VAL A 1 88 ? 0.457 -6.976 2.109 1.00 96.44 88 VAL A C 1
ATOM 634 O O . VAL A 1 88 ? -0.656 -6.955 2.620 1.00 96.44 88 VAL A O 1
ATOM 637 N N . THR A 1 89 ? 1.569 -7.171 2.817 1.00 97.06 89 THR A N 1
ATOM 638 C CA . THR A 1 89 ? 1.557 -7.406 4.267 1.00 97.06 89 THR A CA 1
ATOM 639 C C . THR A 1 89 ? 0.945 -6.224 5.016 1.00 97.06 89 THR A C 1
ATOM 641 O O . THR A 1 89 ? 0.119 -6.431 5.903 1.00 97.06 89 THR A O 1
ATOM 644 N N . ASP A 1 90 ? 1.312 -5.002 4.636 1.00 96.38 90 ASP A N 1
ATOM 645 C CA . ASP A 1 90 ? 0.797 -3.779 5.247 1.00 96.38 90 ASP A CA 1
ATOM 646 C C . ASP A 1 90 ? -0.684 -3.585 4.910 1.00 96.38 90 ASP A C 1
ATOM 648 O O . ASP A 1 90 ? -1.493 -3.349 5.808 1.00 96.38 90 ASP A O 1
ATOM 652 N N . CYS A 1 91 ? -1.084 -3.822 3.656 1.00 97.38 91 CYS A N 1
ATOM 653 C CA . CYS A 1 91 ? -2.492 -3.800 3.259 1.00 97.38 91 CYS A CA 1
ATOM 654 C C . CYS A 1 91 ? -3.340 -4.786 4.071 1.00 97.38 91 CYS A C 1
ATOM 656 O O . CYS A 1 91 ? -4.389 -4.433 4.611 1.00 97.38 91 CYS A O 1
ATOM 658 N N . GLU A 1 92 ? -2.874 -6.024 4.227 1.00 96.81 92 GLU A N 1
ATOM 659 C CA . GLU A 1 92 ? -3.591 -7.041 4.994 1.00 96.81 92 GLU A CA 1
ATOM 660 C C . GLU A 1 92 ? -3.612 -6.748 6.498 1.00 96.81 92 GLU A C 1
ATOM 662 O O . GLU A 1 92 ? -4.540 -7.179 7.188 1.00 96.81 92 GLU A O 1
ATOM 667 N N . ALA A 1 93 ? -2.625 -6.013 7.015 1.00 96.62 93 ALA A N 1
ATOM 668 C CA . ALA A 1 93 ? -2.609 -5.558 8.399 1.00 96.62 93 ALA A CA 1
ATOM 669 C C . ALA A 1 93 ? -3.639 -4.446 8.657 1.00 96.62 93 ALA A C 1
ATOM 671 O O . ALA A 1 93 ? -4.257 -4.441 9.725 1.00 96.62 93 ALA A O 1
ATOM 672 N N . VAL A 1 94 ? -3.839 -3.544 7.691 1.00 95.31 94 VAL A N 1
ATOM 673 C CA . VAL A 1 94 ? -4.774 -2.413 7.793 1.00 95.31 94 VAL A CA 1
ATOM 674 C C . VAL A 1 94 ? -6.209 -2.839 7.478 1.00 95.31 94 VAL A C 1
ATOM 676 O O . VAL A 1 94 ? -7.101 -2.688 8.314 1.00 95.31 94 VAL A O 1
ATOM 679 N N . PHE A 1 95 ? -6.436 -3.427 6.304 1.00 95.56 95 PHE A N 1
ATOM 680 C CA . PHE A 1 95 ? -7.779 -3.739 5.800 1.00 95.56 95 PHE A CA 1
ATOM 681 C C . PHE A 1 95 ? -8.2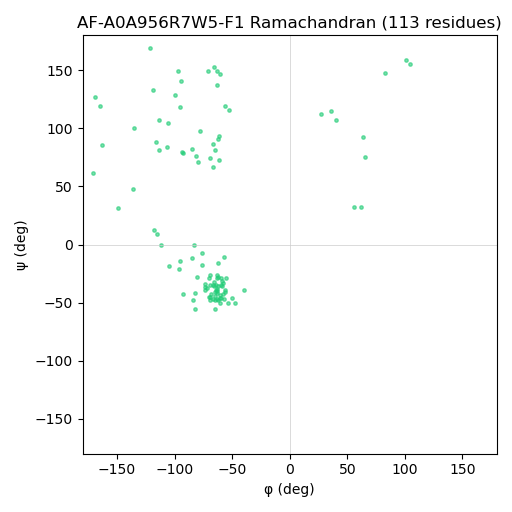18 -5.183 6.087 1.00 95.56 95 PHE A C 1
ATOM 683 O O . PHE A 1 95 ? -9.413 -5.489 6.111 1.00 95.56 95 PHE A O 1
ATOM 690 N N . GLY A 1 96 ? -7.264 -6.082 6.341 1.00 96.06 96 GLY 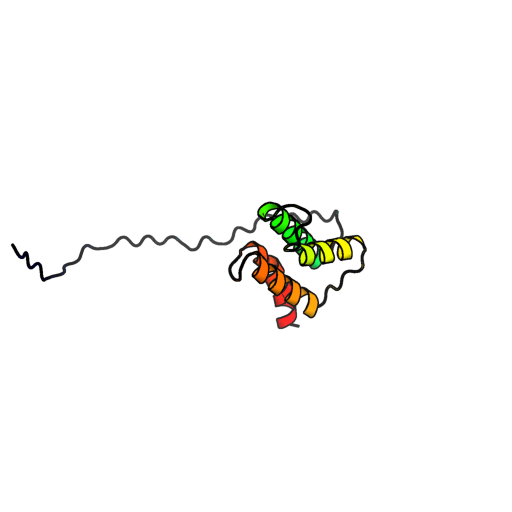A N 1
ATOM 691 C CA . GLY A 1 96 ? -7.499 -7.509 6.560 1.00 96.06 96 GLY A CA 1
ATOM 692 C C . GLY A 1 96 ? -7.119 -8.392 5.365 1.00 96.06 96 GLY A C 1
ATOM 693 O O . GLY A 1 96 ? -7.146 -7.983 4.207 1.00 96.06 96 GLY A O 1
ATOM 694 N N . ALA A 1 97 ? -6.822 -9.664 5.645 1.00 94.12 97 ALA A N 1
ATOM 695 C CA . ALA A 1 97 ? -6.309 -10.632 4.665 1.00 94.12 97 ALA A CA 1
ATOM 696 C C . ALA A 1 97 ? -7.239 -10.947 3.475 1.00 94.12 97 ALA A C 1
ATOM 698 O O . ALA A 1 97 ? -6.787 -11.494 2.480 1.00 94.12 97 ALA A O 1
ATOM 699 N N . GLU A 1 98 ? -8.526 -10.609 3.548 1.00 93.88 98 GLU A N 1
ATOM 700 C CA . GLU A 1 98 ? -9.506 -10.861 2.474 1.00 93.88 98 GLU A CA 1
ATOM 701 C C . GLU A 1 98 ? -10.049 -9.551 1.874 1.00 93.88 98 GLU A C 1
ATOM 703 O O . GLU A 1 98 ? -11.011 -9.573 1.106 1.00 93.88 98 GLU A O 1
ATOM 708 N N . ALA A 1 99 ? -9.461 -8.406 2.241 1.00 94.19 99 ALA A N 1
ATOM 709 C CA . ALA A 1 99 ? -9.859 -7.103 1.725 1.00 94.19 99 ALA A CA 1
ATOM 710 C C . ALA A 1 99 ? -9.626 -7.016 0.211 1.00 94.19 99 ALA A C 1
ATOM 712 O O . ALA A 1 99 ? -8.593 -7.473 -0.303 1.00 94.19 99 ALA A O 1
ATOM 713 N N . SER A 1 100 ? -10.602 -6.440 -0.494 1.00 95.19 100 SER A N 1
ATOM 714 C CA . SER A 1 100 ? -10.559 -6.239 -1.945 1.00 95.19 100 SER A CA 1
ATOM 715 C C . SER A 1 100 ? -9.539 -5.184 -2.361 1.00 95.19 100 SER A C 1
ATOM 717 O O . SER A 1 100 ? -8.967 -5.289 -3.440 1.00 95.19 100 SER A O 1
ATOM 719 N N . GLU A 1 101 ? -9.285 -4.229 -1.477 1.00 93.06 101 GLU A N 1
ATOM 720 C CA . GLU A 1 101 ? -8.318 -3.141 -1.576 1.00 93.06 101 GLU A CA 1
ATOM 721 C C . GLU A 1 101 ? -6.901 -3.702 -1.786 1.00 93.06 101 GLU A C 1
ATOM 723 O O . GLU A 1 101 ? -6.114 -3.173 -2.558 1.00 93.06 101 GLU A O 1
ATOM 728 N N . CYS A 1 102 ? -6.600 -4.870 -1.207 1.00 95.81 102 CYS A N 1
ATOM 729 C CA . CYS A 1 102 ? -5.293 -5.513 -1.336 1.00 95.81 102 CYS A CA 1
ATOM 730 C C . CYS A 1 102 ? -5.111 -6.340 -2.620 1.00 95.81 102 CYS A C 1
ATOM 732 O O . CYS A 1 102 ? -4.059 -6.961 -2.797 1.00 95.81 102 CYS A O 1
ATOM 734 N N . ASN A 1 103 ? -6.111 -6.427 -3.504 1.00 95.19 103 ASN A N 1
ATOM 735 C CA . ASN A 1 103 ? -6.025 -7.288 -4.689 1.00 95.19 103 ASN A CA 1
ATOM 736 C C . ASN A 1 103 ? -4.927 -6.849 -5.661 1.00 95.19 103 ASN A C 1
ATOM 738 O O . ASN A 1 103 ? -4.203 -7.708 -6.170 1.00 95.19 103 ASN A O 1
ATOM 742 N N . ASP A 1 104 ? -4.750 -5.545 -5.860 1.00 94.06 104 ASP A N 1
ATOM 743 C CA . ASP A 1 104 ? -3.738 -5.024 -6.781 1.00 94.06 104 ASP A CA 1
ATOM 744 C C . ASP A 1 104 ? -2.327 -5.179 -6.205 1.00 94.06 104 ASP A C 1
ATOM 746 O O . ASP A 1 104 ? -1.426 -5.671 -6.890 1.00 94.06 104 ASP A O 1
ATOM 750 N N . ALA A 1 105 ? -2.152 -4.951 -4.898 1.00 93.50 105 ALA A N 1
ATOM 751 C CA . ALA A 1 105 ? -0.901 -5.263 -4.205 1.00 93.50 105 ALA A CA 1
ATOM 752 C C . ALA A 1 105 ? -0.536 -6.755 -4.337 1.00 93.50 105 ALA A C 1
ATOM 754 O O . ALA A 1 105 ? 0.617 -7.107 -4.618 1.00 93.50 105 ALA A O 1
ATOM 755 N N . ARG A 1 106 ? -1.518 -7.662 -4.203 1.00 95.38 106 ARG A N 1
ATOM 756 C CA . ARG A 1 106 ? -1.306 -9.109 -4.403 1.00 95.38 106 ARG A CA 1
ATOM 757 C C . ARG A 1 106 ? -0.941 -9.430 -5.846 1.00 95.38 106 ARG A C 1
ATOM 759 O O . ARG A 1 106 ? -0.051 -10.254 -6.071 1.00 95.38 106 ARG A O 1
ATOM 766 N N . ALA A 1 107 ? -1.589 -8.788 -6.816 1.00 94.38 107 ALA A N 1
ATOM 767 C CA . ALA A 1 107 ? -1.271 -8.955 -8.228 1.00 94.38 107 ALA A CA 1
ATOM 768 C C . ALA A 1 107 ? 0.179 -8.536 -8.517 1.00 94.38 107 ALA A C 1
ATOM 770 O O . ALA A 1 107 ? 0.922 -9.316 -9.120 1.00 94.38 107 ALA A O 1
ATOM 771 N N . LEU A 1 108 ? 0.628 -7.390 -7.994 1.00 91.19 108 LEU A N 1
ATOM 772 C CA . LEU A 1 108 ? 2.016 -6.929 -8.113 1.00 91.19 108 LEU A CA 1
ATOM 773 C C . LEU A 1 108 ? 3.016 -7.907 -7.493 1.00 91.19 108 LEU A C 1
ATOM 775 O O . LEU A 1 108 ? 4.029 -8.240 -8.116 1.00 91.19 108 LEU A O 1
ATOM 779 N N . SER A 1 109 ? 2.728 -8.392 -6.282 1.00 92.81 109 SER A N 1
ATOM 780 C CA . SER A 1 109 ? 3.574 -9.367 -5.588 1.0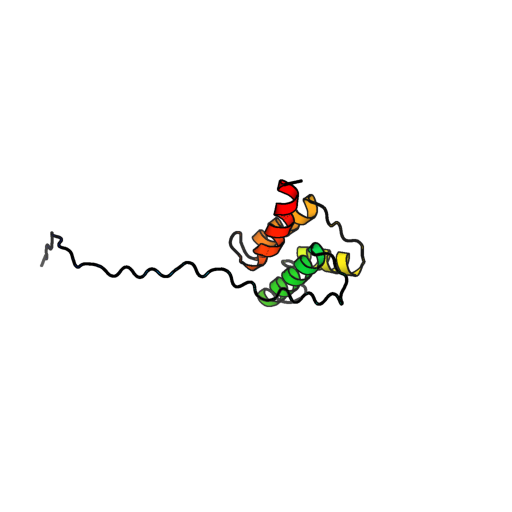0 92.81 109 SER A CA 1
ATOM 781 C C . SER A 1 109 ? 3.636 -10.708 -6.330 1.00 92.81 109 SER A C 1
ATOM 783 O O . SER A 1 109 ? 4.693 -11.336 -6.397 1.00 92.81 109 SER A O 1
ATOM 785 N N . SER A 1 110 ? 2.546 -11.129 -6.981 1.00 91.88 110 SER A N 1
ATOM 786 C CA . SER A 1 110 ? 2.499 -12.399 -7.718 1.00 91.88 110 SER A CA 1
ATOM 787 C C . SER A 1 110 ? 3.482 -12.468 -8.893 1.00 91.88 110 SER A C 1
ATOM 789 O O . SER A 1 110 ? 3.995 -13.548 -9.197 1.00 91.88 110 SER A O 1
ATOM 791 N N . VAL A 1 111 ? 3.830 -11.323 -9.495 1.00 88.12 111 VAL A N 1
ATOM 792 C CA . VAL A 1 111 ? 4.841 -11.229 -10.564 1.00 88.12 111 VAL A CA 1
ATOM 793 C C . VAL A 1 111 ? 6.204 -11.741 -10.082 1.00 88.12 111 VAL A C 1
ATOM 795 O O . VAL A 1 111 ? 6.947 -12.353 -10.847 1.00 88.12 111 VAL A O 1
ATOM 798 N N . CYS A 1 112 ? 6.509 -11.574 -8.795 1.00 84.06 112 CYS A N 1
ATOM 799 C CA . CYS A 1 112 ? 7.763 -12.013 -8.190 1.00 84.06 112 CYS A CA 1
ATOM 800 C C . CYS A 1 112 ? 7.850 -13.521 -7.935 1.00 84.06 112 CYS A C 1
ATOM 802 O O . CYS A 1 112 ? 8.946 -14.043 -7.750 1.00 84.06 112 CYS A O 1
ATOM 804 N N . ALA A 1 113 ? 6.722 -14.235 -7.931 1.00 71.75 113 ALA A N 1
ATOM 805 C CA . ALA A 1 113 ? 6.701 -15.686 -7.755 1.00 71.75 113 ALA A CA 1
ATOM 806 C C . ALA A 1 113 ? 6.918 -16.458 -9.073 1.00 71.75 113 ALA A C 1
ATOM 808 O O . ALA A 1 113 ? 7.117 -17.674 -9.040 1.00 71.75 113 ALA A O 1
ATOM 809 N N . GLY A 1 114 ? 6.853 -15.775 -10.223 1.00 59.91 114 GLY A N 1
ATOM 810 C CA . GLY A 1 114 ? 6.945 -16.377 -11.558 1.00 59.91 114 GLY A CA 1
ATOM 811 C C . GLY A 1 114 ? 8.208 -16.040 -12.360 1.00 59.91 114 GLY A C 1
ATOM 812 O O . GLY A 1 114 ? 8.310 -16.505 -13.497 1.00 59.91 114 GLY A O 1
ATOM 813 N N . GLY A 1 115 ? 9.121 -15.232 -11.807 1.00 45.12 115 GLY A N 1
ATOM 814 C CA . GLY A 1 115 ? 10.350 -14.748 -12.457 1.00 45.12 115 GLY A CA 1
ATOM 815 C C . GLY A 1 115 ? 11.597 -15.575 -12.171 1.00 45.12 115 GLY A C 1
ATOM 816 O O . GLY A 1 115 ? 11.721 -16.101 -11.043 1.00 45.12 115 GLY A O 1
#